Protein AF-A0A955PL31-F1 (afdb_monomer)

Secondary structure (DSSP, 8-state):
-PPPP-PPPPHHHHHHHHHHHHHHHHHHHHHHHHHHHHTT-S-THHHHHHHHHHHHHHHHHHSHHHHTSHHHHHHHHHHHHHHHHHHHHHHHHHHHHHHHHHIIIIIHHHHHHHHHTT--TT-----TT-S---PPPP--

Nearest PDB structures (foldseek):
  6h2f-assembly1_A  TM=5.064E-01  e=6.822E+00  Aeromonas hydrophila subsp. hydrophila AL09-71

pLDDT: mean 79.96, std 9.41, range [57.53, 96.75]

Radius of gyration: 28.7 Å; Cα contacts (8 Å, |Δi|>4): 81; chains: 1; bounding box: 50×59×78 Å

Solvent-accessible surface area (backbone atoms only — not comparable to full-atom values): 8025 Å² total; per-residue (Å²): 131,83,78,80,78,88,71,80,80,51,77,66,55,52,32,52,49,24,45,54,53,13,46,52,35,28,51,52,12,50,52,43,42,54,50,36,63,74,69,71,52,92,71,55,64,64,28,49,51,34,32,52,52,9,48,50,35,34,53,37,32,72,37,69,77,52,42,75,31,70,64,49,54,50,50,53,54,50,49,51,51,50,50,53,52,48,46,56,54,50,48,52,54,51,48,52,48,51,53,50,50,47,38,62,69,47,53,45,52,49,54,52,50,38,48,73,75,66,53,61,93,79,63,75,76,81,61,93,81,58,95,67,90,74,77,83,76,81,82,127

Sequence (140 aa):
MQPPAYTPPTPDELKKFGFTVGGIFFFLGSVFLIFFLFVNQKHPIKAAVFLTIGSLLILMSAVPPLRTSGLMFAIHKGWLKLAAFLARYVGHYVGMAIFGILFFLVFFPFGFVARMFGFDPLGVRRYRQAESYWHPRERA

Foldseek 3Di:
DPDDDDDQDDLVRLLVVLCVQLVVLLVVLVVVVVVCVVVVPPCSVVSVVSNVSSVVSNVCSVDSVSSPPVVSSVVVVVVVVVVVVCCVVCVVVVVVVVVVCCCVVPVVVVVVVCVVVVNDVPPPPDDPPDPDPDDDDPDD

Structure (mmCIF, N/CA/C/O backbone):
data_AF-A0A955PL31-F1
#
_entry.id   AF-A0A955PL31-F1
#
loop_
_atom_site.group_PDB
_atom_site.id
_atom_site.type_symbol
_atom_site.label_atom_id
_atom_site.label_alt_id
_atom_site.label_comp_id
_atom_site.label_asym_id
_atom_site.label_entity_id
_atom_site.label_seq_id
_atom_site.pdbx_PDB_ins_code
_atom_site.Cartn_x
_atom_site.Cartn_y
_atom_site.Cartn_z
_atom_site.occupancy
_atom_site.B_iso_or_equiv
_atom_site.auth_seq_id
_atom_site.auth_comp_id
_atom_site.auth_asym_id
_atom_site.auth_atom_id
_atom_site.pdbx_PDB_model_num
ATOM 1 N N . MET A 1 1 ? 10.154 -21.998 9.956 1.00 63.28 1 MET A N 1
ATOM 2 C CA . MET A 1 1 ? 9.743 -21.895 8.538 1.00 63.28 1 MET A CA 1
ATOM 3 C C . MET A 1 1 ? 10.837 -21.144 7.802 1.00 63.28 1 MET A C 1
ATOM 5 O O . MET A 1 1 ? 11.111 -20.012 8.178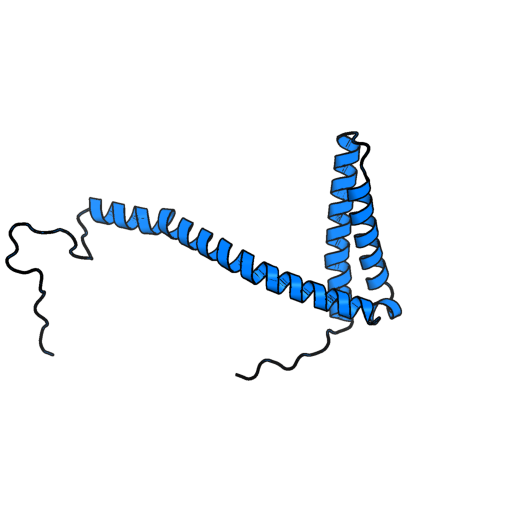 1.00 63.28 1 MET A O 1
ATOM 9 N N . GLN A 1 2 ? 11.530 -21.778 6.853 1.00 59.19 2 GLN A N 1
ATOM 10 C CA . GLN A 1 2 ? 12.486 -21.060 6.004 1.00 59.19 2 GLN A CA 1
ATOM 11 C C . GLN A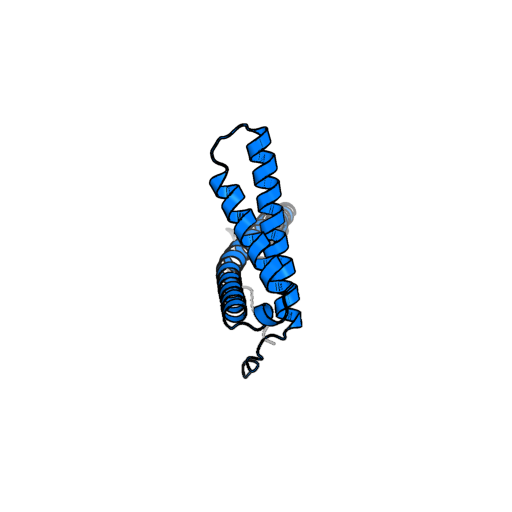 1 2 ? 11.706 -20.060 5.136 1.00 59.19 2 GLN A C 1
ATOM 13 O O . GLN A 1 2 ? 10.668 -20.441 4.590 1.00 59.19 2 GLN A O 1
ATOM 18 N N . PRO A 1 3 ? 12.139 -18.790 5.042 1.00 66.44 3 PRO A N 1
ATOM 19 C CA . PRO A 1 3 ? 11.514 -17.848 4.127 1.00 66.44 3 PRO A CA 1
ATOM 20 C C . PRO A 1 3 ? 11.658 -18.379 2.693 1.00 66.44 3 PRO A C 1
ATOM 22 O O . PRO A 1 3 ? 12.682 -18.992 2.378 1.00 66.44 3 PRO A O 1
ATOM 25 N N . PRO A 1 4 ? 10.649 -18.180 1.828 1.00 74.06 4 PRO A N 1
ATOM 26 C CA . PRO A 1 4 ? 10.721 -18.640 0.449 1.00 74.06 4 PRO A CA 1
ATOM 27 C C . PRO A 1 4 ? 11.968 -18.063 -0.230 1.00 74.06 4 PRO A C 1
ATOM 29 O O . PRO A 1 4 ? 12.306 -16.891 -0.038 1.00 74.06 4 PRO A O 1
ATOM 32 N N . ALA A 1 5 ? 12.659 -18.898 -1.008 1.00 77.12 5 ALA A N 1
ATOM 33 C CA . ALA A 1 5 ? 13.802 -18.463 -1.796 1.00 77.12 5 ALA A CA 1
ATOM 34 C C . ALA A 1 5 ? 13.375 -17.319 -2.732 1.00 77.12 5 ALA A C 1
ATOM 36 O O . ALA A 1 5 ? 12.334 -17.401 -3.383 1.00 77.12 5 ALA A O 1
ATOM 37 N N . TYR A 1 6 ? 14.168 -16.245 -2.781 1.00 68.19 6 TYR A N 1
ATOM 38 C CA . TYR A 1 6 ? 13.898 -15.106 -3.656 1.00 68.19 6 TYR A CA 1
ATOM 39 C C . TYR A 1 6 ? 13.988 -15.550 -5.118 1.00 68.19 6 TYR A C 1
ATOM 41 O O . TYR A 1 6 ? 15.082 -15.785 -5.633 1.00 68.19 6 TYR A O 1
ATOM 49 N N . THR A 1 7 ? 12.845 -15.657 -5.787 1.00 77.38 7 THR A N 1
ATOM 50 C CA . THR A 1 7 ? 12.799 -15.848 -7.232 1.00 77.38 7 THR A CA 1
ATOM 51 C C . THR A 1 7 ? 12.912 -14.485 -7.916 1.00 77.38 7 THR A C 1
ATOM 53 O O . THR A 1 7 ? 12.239 -13.528 -7.516 1.00 77.38 7 THR A O 1
ATOM 56 N N . PRO A 1 8 ? 13.786 -14.336 -8.926 1.00 77.94 8 PRO A N 1
ATOM 57 C CA . PRO A 1 8 ? 13.798 -13.125 -9.728 1.00 77.94 8 PRO A CA 1
ATOM 58 C C . PRO A 1 8 ? 12.438 -12.974 -10.440 1.00 77.94 8 PRO A C 1
ATOM 60 O O . PRO A 1 8 ? 11.863 -13.977 -10.867 1.00 77.94 8 PRO A O 1
ATOM 63 N N . PRO A 1 9 ? 11.917 -11.741 -10.564 1.00 78.25 9 PRO A N 1
ATOM 64 C CA . PRO A 1 9 ? 10.629 -11.483 -11.181 1.00 78.25 9 PRO A CA 1
ATOM 65 C C . PRO A 1 9 ? 10.672 -11.882 -12.651 1.00 78.25 9 PRO A C 1
ATOM 67 O O . PRO A 1 9 ? 11.666 -11.654 -13.350 1.00 78.25 9 PRO A O 1
ATOM 70 N N . THR A 1 10 ? 9.577 -12.464 -13.125 1.00 85.19 10 THR A N 1
ATOM 71 C CA . THR A 1 10 ? 9.475 -12.873 -14.527 1.00 85.19 10 THR A CA 1
ATOM 72 C C . THR A 1 10 ? 9.361 -11.643 -15.440 1.00 85.19 10 THR A C 1
ATOM 74 O O . THR A 1 10 ? 8.875 -10.586 -15.017 1.00 85.19 10 THR A O 1
ATOM 77 N N . PRO A 1 11 ? 9.763 -11.738 -16.721 1.00 81.00 11 PRO A N 1
ATOM 78 C CA . PRO A 1 11 ? 9.606 -10.629 -17.663 1.00 81.00 11 PRO A CA 1
ATOM 79 C C . PRO A 1 11 ? 8.155 -10.132 -17.785 1.00 81.00 11 PRO A C 1
ATOM 81 O O . PRO A 1 11 ? 7.927 -8.947 -18.029 1.00 81.00 11 PRO A O 1
ATOM 84 N N . ASP A 1 12 ? 7.169 -11.007 -17.588 1.00 83.56 12 ASP A N 1
ATOM 85 C CA . ASP A 1 12 ? 5.750 -10.648 -17.637 1.00 83.56 12 ASP A CA 1
ATOM 86 C C . ASP A 1 12 ? 5.284 -9.880 -16.396 1.00 83.56 12 ASP A C 1
ATOM 88 O O . ASP A 1 12 ? 4.471 -8.959 -16.511 1.00 83.56 12 ASP A O 1
ATOM 92 N N . GLU A 1 13 ? 5.819 -10.199 -15.217 1.00 83.81 13 GLU A N 1
ATOM 93 C CA . GLU A 1 13 ? 5.578 -9.427 -13.992 1.00 83.81 13 GLU A CA 1
ATOM 94 C C . GLU A 1 13 ? 6.125 -8.009 -14.118 1.00 83.81 13 GLU A C 1
ATOM 96 O O . GLU A 1 13 ? 5.428 -7.048 -13.790 1.00 83.81 13 GLU A O 1
ATOM 101 N N . LEU A 1 14 ? 7.329 -7.859 -14.675 1.00 83.25 14 LEU A N 1
ATOM 102 C CA . LEU A 1 14 ? 7.933 -6.547 -14.904 1.00 83.25 14 LEU A CA 1
ATOM 103 C C . LEU A 1 14 ? 7.138 -5.716 -15.919 1.00 83.25 14 LEU A C 1
ATOM 105 O O . LEU A 1 14 ? 6.978 -4.507 -15.739 1.00 83.25 14 LEU A O 1
ATOM 109 N N . LYS A 1 15 ? 6.575 -6.364 -16.948 1.00 81.31 15 LYS A N 1
ATOM 110 C CA . LYS A 1 15 ? 5.669 -5.719 -17.910 1.00 81.31 15 LYS A CA 1
ATOM 111 C C . LYS A 1 15 ? 4.407 -5.206 -17.217 1.00 81.31 15 LYS A C 1
ATOM 113 O O . LYS A 1 15 ? 4.061 -4.032 -17.364 1.00 81.31 15 LYS A O 1
ATOM 118 N N . LYS A 1 16 ? 3.721 -6.073 -16.463 1.00 84.44 16 LYS A N 1
ATOM 119 C CA . LYS A 1 16 ? 2.504 -5.711 -15.717 1.00 84.44 16 LYS A CA 1
ATOM 120 C C . LYS A 1 16 ? 2.791 -4.558 -14.762 1.00 84.44 16 LYS A C 1
ATOM 122 O O . LYS A 1 16 ? 2.086 -3.559 -14.801 1.00 84.44 16 LYS A O 1
ATOM 127 N N . PHE A 1 17 ? 3.880 -4.648 -14.003 1.00 86.19 17 PHE A N 1
ATOM 128 C CA . PHE A 1 17 ? 4.330 -3.593 -13.104 1.00 86.19 17 PHE A CA 1
ATOM 129 C C . PHE A 1 17 ? 4.513 -2.249 -13.821 1.00 86.19 17 PHE A C 1
ATOM 131 O O . PHE A 1 17 ? 3.910 -1.256 -13.417 1.00 86.19 17 PHE A O 1
ATOM 138 N N . GLY A 1 18 ? 5.296 -2.215 -14.904 1.00 84.88 18 GLY A N 1
ATOM 139 C CA . GLY A 1 18 ? 5.572 -0.981 -15.642 1.00 84.88 18 GLY A CA 1
ATOM 140 C C . GLY A 1 18 ? 4.318 -0.360 -16.262 1.00 84.88 18 GLY A C 1
ATOM 141 O O . GLY A 1 18 ? 4.154 0.856 -16.206 1.00 84.88 18 GLY A O 1
ATOM 142 N N . PHE A 1 19 ? 3.398 -1.177 -16.786 1.00 86.25 19 PHE A N 1
ATOM 143 C CA . PHE A 1 19 ? 2.120 -0.688 -17.317 1.00 86.25 19 PHE A CA 1
ATOM 144 C C . PHE A 1 19 ? 1.178 -0.189 -16.222 1.00 86.25 19 PHE A C 1
ATOM 146 O O . PHE A 1 19 ? 0.569 0.863 -16.387 1.00 86.25 19 PHE A O 1
ATOM 153 N N . THR A 1 20 ? 1.059 -0.907 -15.104 1.00 87.31 20 THR A N 1
ATOM 154 C CA . THR A 1 20 ? 0.186 -0.502 -13.997 1.00 87.31 20 THR A CA 1
ATOM 155 C C . THR A 1 20 ? 0.705 0.771 -13.340 1.00 87.31 20 THR A C 1
ATOM 157 O O . THR A 1 20 ? -0.029 1.749 -13.242 1.00 87.31 20 THR A O 1
ATOM 160 N N . VAL A 1 21 ? 1.976 0.799 -12.933 1.00 87.00 21 VAL A N 1
ATOM 161 C CA . VAL A 1 21 ? 2.557 1.971 -12.267 1.00 87.00 21 VAL A CA 1
ATOM 162 C C . VAL A 1 21 ? 2.672 3.131 -13.249 1.00 87.00 21 VAL A C 1
ATOM 164 O O . VAL A 1 21 ? 2.143 4.203 -12.975 1.00 87.00 21 VAL A O 1
ATOM 167 N N . GLY A 1 22 ? 3.263 2.924 -14.427 1.00 86.25 22 GLY A N 1
ATOM 168 C CA . GLY A 1 22 ? 3.366 3.969 -15.448 1.00 86.25 22 GLY A CA 1
ATOM 169 C C . GLY A 1 22 ? 2.002 4.527 -15.865 1.00 86.25 22 GLY A C 1
ATOM 170 O O . GLY A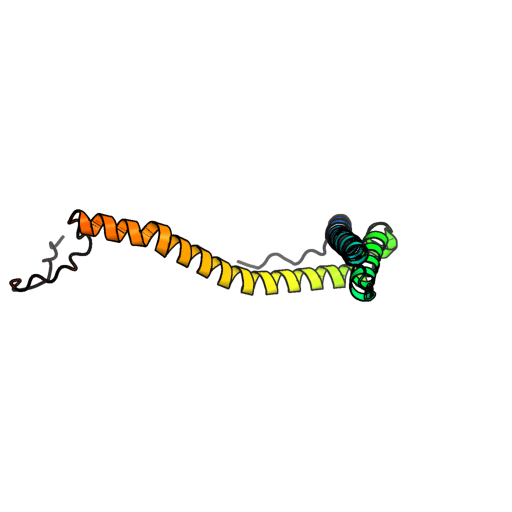 1 22 ? 1.851 5.741 -15.971 1.00 86.25 22 GLY A O 1
ATOM 171 N N . GLY A 1 23 ? 0.987 3.667 -15.997 1.00 86.75 23 GLY A N 1
ATOM 172 C CA . GLY A 1 23 ? -0.393 4.059 -16.288 1.00 86.75 23 GLY A CA 1
ATOM 173 C C . GLY A 1 23 ? -1.018 4.925 -15.196 1.00 86.75 23 GLY A C 1
ATOM 174 O O . GLY A 1 23 ? -1.618 5.951 -15.508 1.00 86.75 23 GLY A O 1
ATOM 175 N N . ILE A 1 24 ? -0.829 4.573 -13.920 1.00 88.94 24 ILE A N 1
ATOM 176 C CA . ILE A 1 24 ? -1.302 5.383 -12.783 1.00 88.94 24 ILE A CA 1
ATOM 177 C C . ILE A 1 24 ? -0.623 6.756 -12.782 1.00 88.94 24 ILE A C 1
ATOM 179 O O . ILE A 1 24 ? -1.303 7.773 -12.654 1.00 88.94 24 ILE A O 1
ATOM 183 N N . PHE A 1 25 ? 0.700 6.804 -12.956 1.00 85.38 25 PHE A N 1
ATOM 184 C CA . PHE A 1 25 ? 1.454 8.061 -13.004 1.00 85.38 25 PHE A CA 1
ATOM 185 C C . PHE A 1 25 ? 1.035 8.938 -14.192 1.00 85.38 25 PHE A C 1
ATOM 187 O O . PHE A 1 25 ? 0.863 10.147 -14.028 1.00 85.38 25 PHE A O 1
ATOM 194 N N . PHE A 1 26 ? 0.814 8.334 -15.361 1.00 84.56 26 PHE A N 1
ATOM 195 C CA . PHE A 1 26 ? 0.325 9.029 -16.548 1.00 84.56 26 PHE A CA 1
ATOM 196 C C . PHE A 1 26 ? -1.081 9.592 -16.327 1.00 84.56 26 PHE A C 1
ATOM 198 O O . PHE A 1 26 ? -1.292 10.783 -16.531 1.00 84.56 26 PHE A O 1
ATOM 205 N N . PHE A 1 27 ? -2.015 8.776 -15.829 1.00 88.31 27 PHE A N 1
ATOM 206 C CA . PHE A 1 27 ? -3.382 9.204 -15.531 1.00 88.31 27 PHE A CA 1
ATOM 207 C C . PHE A 1 27 ? -3.410 10.354 -14.522 1.00 88.31 27 PHE A C 1
ATOM 209 O O . PHE A 1 27 ? -4.060 11.372 -14.757 1.00 88.31 27 PHE A O 1
ATOM 216 N N . LEU A 1 28 ? -2.658 10.234 -13.426 1.00 85.88 28 LEU A N 1
ATOM 217 C CA . LEU A 1 28 ? -2.583 11.275 -12.404 1.00 85.88 28 LEU A CA 1
ATOM 218 C C . LEU A 1 28 ? -1.976 12.565 -12.971 1.00 85.88 28 LEU A C 1
ATOM 220 O O . LEU A 1 28 ? -2.486 13.654 -12.716 1.00 85.88 28 LEU A O 1
ATOM 224 N N . GLY A 1 29 ? -0.930 12.444 -13.791 1.00 83.88 29 GLY A N 1
ATOM 225 C CA . GLY A 1 29 ? -0.330 13.560 -14.515 1.00 83.88 29 GLY A CA 1
ATOM 226 C C . GLY A 1 29 ? -1.307 14.243 -15.478 1.00 83.88 29 GLY A C 1
ATOM 227 O O . GLY A 1 29 ? -1.368 15.471 -15.499 1.00 83.88 29 GLY A O 1
ATOM 228 N N . SER A 1 30 ? -2.122 13.479 -16.214 1.00 83.12 30 SER A N 1
ATOM 229 C CA . SER A 1 30 ? -3.178 14.006 -17.089 1.00 83.12 30 SER A CA 1
ATOM 230 C C . SER A 1 30 ? -4.267 14.734 -16.304 1.00 83.12 30 SER A C 1
ATOM 232 O O . SER A 1 30 ? -4.638 15.842 -16.682 1.00 83.12 30 SER A O 1
ATOM 234 N N . VAL A 1 31 ? -4.744 14.162 -15.193 1.00 84.94 31 VAL A N 1
ATOM 235 C CA . VAL A 1 31 ? -5.743 14.802 -14.318 1.00 84.94 31 VAL A CA 1
ATOM 236 C C . VAL A 1 31 ? -5.202 16.111 -13.753 1.00 84.94 31 VAL A C 1
ATOM 238 O O . VAL A 1 31 ? -5.887 17.131 -13.811 1.00 84.94 31 VAL A O 1
ATOM 241 N N . PHE A 1 32 ? -3.956 16.120 -13.268 1.00 81.38 32 PHE A N 1
ATOM 242 C CA . PHE A 1 32 ? -3.316 17.350 -12.810 1.00 81.38 32 PHE A CA 1
ATOM 243 C C . PHE A 1 32 ? -3.181 18.371 -13.938 1.00 81.38 32 PHE A C 1
ATOM 245 O O . PHE A 1 32 ? -3.492 19.535 -13.717 1.00 81.38 32 PHE A O 1
ATOM 252 N N . LEU A 1 33 ? -2.765 17.969 -15.141 1.00 80.75 33 LEU A N 1
ATOM 253 C CA . LEU A 1 33 ? -2.648 18.876 -16.285 1.00 80.75 33 LEU A CA 1
ATOM 254 C C . LEU A 1 33 ? -4.007 19.517 -16.617 1.00 80.75 33 LEU A C 1
ATOM 256 O O . LEU A 1 33 ? -4.091 20.740 -16.708 1.00 80.75 33 LEU A O 1
ATOM 260 N N . ILE A 1 34 ? -5.075 18.719 -16.710 1.00 81.00 34 ILE A N 1
ATOM 261 C CA . ILE A 1 34 ? -6.442 19.204 -16.969 1.00 81.00 34 ILE A CA 1
ATOM 262 C C . ILE A 1 34 ? -6.889 20.174 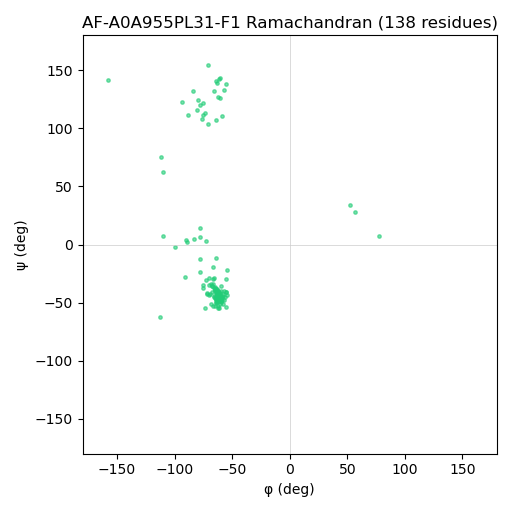-15.869 1.00 81.00 34 ILE A C 1
ATOM 264 O O . ILE A 1 34 ? -7.396 21.253 -16.167 1.00 81.00 34 ILE A O 1
ATOM 268 N N . PHE A 1 35 ? -6.649 19.835 -14.603 1.00 81.31 35 PHE A N 1
ATOM 269 C CA . PHE A 1 35 ? -6.974 20.699 -13.469 1.00 81.31 35 PHE A CA 1
ATOM 270 C C . PHE A 1 35 ? -6.194 22.025 -13.502 1.00 81.31 35 PHE A C 1
ATOM 272 O O . PHE A 1 35 ? -6.774 23.091 -13.307 1.00 81.31 35 PHE A O 1
ATOM 279 N N . PHE A 1 36 ? -4.894 21.991 -13.805 1.00 75.06 36 PHE A N 1
ATOM 280 C CA . PHE A 1 36 ? -4.051 23.189 -13.899 1.00 75.06 36 PHE A CA 1
ATOM 281 C C . PHE A 1 36 ? -4.405 24.080 -15.098 1.00 75.06 36 PHE A C 1
ATOM 283 O O . PHE A 1 36 ? -4.344 25.304 -14.968 1.00 75.06 36 PHE A O 1
ATOM 290 N N . LEU A 1 37 ? -4.820 23.488 -16.225 1.00 74.12 37 LEU A N 1
ATOM 291 C CA . LEU A 1 37 ? -5.405 24.210 -17.361 1.00 74.12 37 LEU A CA 1
ATOM 292 C C . LEU A 1 37 ? -6.689 24.936 -16.948 1.00 74.12 37 LEU A C 1
ATOM 294 O O . LEU A 1 37 ? -6.870 26.098 -17.298 1.00 74.12 37 LEU A O 1
ATOM 298 N N . PHE A 1 38 ? -7.552 24.278 -16.170 1.00 77.75 38 PHE A N 1
ATOM 299 C CA . PHE A 1 38 ? -8.832 24.840 -15.733 1.00 77.75 38 PHE A CA 1
ATOM 300 C C . PHE A 1 38 ? -8.670 25.979 -14.715 1.00 77.75 38 PHE A C 1
ATOM 302 O O . PHE A 1 38 ? -9.419 26.951 -14.737 1.00 77.75 38 PHE A O 1
ATOM 309 N N . VAL A 1 39 ? -7.669 25.887 -13.836 1.00 78.88 39 VAL A N 1
ATOM 310 C CA . VAL A 1 39 ? -7.385 26.887 -12.786 1.00 78.88 39 VAL A CA 1
ATOM 311 C C . VAL A 1 39 ? -6.438 28.001 -13.282 1.00 78.88 39 VAL A C 1
ATOM 313 O O . VAL A 1 39 ? -6.095 28.912 -12.533 1.00 78.88 39 VAL A O 1
ATOM 316 N N . ASN A 1 40 ? -6.031 27.973 -14.558 1.00 66.69 40 ASN A N 1
ATOM 317 C CA . ASN A 1 40 ? -5.184 28.979 -15.217 1.00 66.69 40 ASN A CA 1
ATOM 318 C C . ASN A 1 40 ? -3.867 29.286 -14.463 1.00 66.69 40 ASN A C 1
ATOM 320 O O . ASN A 1 40 ? -3.366 30.412 -14.433 1.00 66.69 40 ASN A O 1
ATOM 324 N N . GLN A 1 41 ? -3.308 28.264 -13.815 1.00 61.34 41 GLN A N 1
ATOM 325 C CA . GLN A 1 41 ? -2.115 28.358 -12.974 1.00 61.34 41 GLN A CA 1
ATOM 326 C C . GLN A 1 41 ? -0.860 28.032 -13.795 1.00 61.34 41 GLN A C 1
ATOM 328 O O . GLN A 1 41 ? -0.720 26.942 -14.348 1.00 61.34 41 GLN A O 1
ATOM 333 N N . LYS A 1 42 ? 0.098 28.967 -13.844 1.00 59.53 42 LYS A N 1
ATOM 334 C CA . LYS A 1 42 ? 1.300 28.914 -14.707 1.00 59.53 42 LYS A CA 1
ATOM 335 C C . LYS A 1 42 ? 2.425 27.991 -14.218 1.00 59.53 42 LYS A C 1
ATOM 337 O O . LYS A 1 42 ? 3.537 28.063 -14.736 1.00 59.53 42 LYS A O 1
ATOM 342 N N . HIS A 1 43 ? 2.171 27.107 -13.255 1.00 57.53 43 HIS A N 1
ATOM 343 C CA . HIS A 1 43 ? 3.183 26.183 -12.728 1.00 57.53 43 HIS A CA 1
ATOM 344 C C . HIS A 1 43 ? 2.912 24.714 -13.123 1.00 57.53 43 HIS A C 1
ATOM 346 O O . HIS A 1 43 ? 2.767 23.864 -12.241 1.00 57.53 43 HIS A O 1
ATOM 352 N N . PRO A 1 44 ? 2.908 24.357 -14.429 1.00 68.12 44 PRO A N 1
ATOM 353 C CA . PRO A 1 44 ? 2.657 22.989 -14.895 1.00 68.12 44 PRO A CA 1
ATOM 354 C C . PRO A 1 44 ? 3.827 22.032 -14.626 1.00 68.12 44 PRO A C 1
ATOM 356 O O . PRO A 1 44 ? 3.767 20.868 -15.008 1.00 68.12 44 PRO A O 1
ATOM 359 N N . ILE A 1 45 ? 4.894 22.495 -13.965 1.00 73.81 45 ILE A N 1
ATOM 360 C CA . ILE A 1 45 ? 6.124 21.730 -13.722 1.00 73.81 45 ILE A CA 1
ATOM 361 C C . ILE A 1 45 ? 5.809 20.404 -13.019 1.00 73.81 45 ILE A C 1
ATOM 363 O O . ILE A 1 45 ? 6.332 19.365 -13.406 1.00 73.81 45 ILE A O 1
ATOM 367 N N . LYS A 1 46 ? 4.894 20.408 -12.040 1.00 73.94 46 LYS A N 1
ATOM 368 C CA . LYS A 1 46 ? 4.488 19.181 -11.338 1.00 73.94 46 LYS A CA 1
ATOM 369 C C . LYS A 1 46 ? 3.797 18.199 -12.290 1.00 73.94 46 LYS A C 1
ATOM 371 O O . LYS A 1 46 ? 4.205 17.047 -12.364 1.00 73.94 46 LYS A O 1
ATOM 376 N N . ALA A 1 47 ? 2.809 18.660 -13.059 1.00 75.00 47 ALA A N 1
ATOM 377 C CA . ALA A 1 47 ? 2.089 17.821 -14.020 1.00 75.00 47 ALA A CA 1
ATOM 378 C C . ALA A 1 47 ? 3.022 17.257 -15.107 1.00 75.00 47 ALA A C 1
ATOM 380 O O . ALA A 1 47 ? 2.944 16.073 -15.432 1.00 75.00 47 ALA A O 1
ATOM 381 N N . ALA A 1 48 ? 3.952 18.077 -15.605 1.00 78.94 48 ALA A N 1
ATOM 382 C CA . ALA A 1 48 ? 4.950 17.670 -16.586 1.00 78.94 48 ALA A CA 1
ATOM 383 C C . ALA A 1 48 ? 5.872 16.572 -16.041 1.00 78.94 48 ALA A C 1
ATOM 385 O O . ALA A 1 48 ? 6.104 15.591 -16.735 1.00 78.94 48 ALA A O 1
ATOM 386 N N . VAL A 1 49 ? 6.344 16.687 -14.795 1.00 80.62 49 VAL A N 1
ATOM 387 C CA . VAL A 1 49 ? 7.178 15.655 -14.153 1.00 80.62 49 VAL A CA 1
ATOM 388 C C . VAL A 1 49 ? 6.423 14.330 -14.009 1.00 80.62 49 VAL A C 1
ATOM 390 O O . VAL A 1 49 ? 6.964 13.278 -14.339 1.00 80.62 49 VAL A O 1
ATOM 393 N N . PHE A 1 50 ? 5.164 14.351 -13.563 1.00 75.88 50 PHE A N 1
ATOM 394 C CA . PHE A 1 50 ? 4.369 13.121 -13.442 1.00 75.88 50 PHE A CA 1
ATOM 395 C C . PHE A 1 50 ? 4.099 12.465 -14.805 1.00 75.88 50 PHE A C 1
ATOM 397 O O . PHE A 1 50 ? 4.208 11.243 -14.927 1.00 75.88 50 PHE A O 1
ATOM 404 N N . LEU A 1 51 ? 3.817 13.262 -15.839 1.00 79.88 51 LEU A N 1
ATOM 405 C CA . LEU A 1 51 ? 3.600 12.763 -17.199 1.00 79.88 51 LEU A CA 1
ATOM 406 C C . LEU A 1 51 ? 4.869 12.214 -17.845 1.00 79.88 51 LEU A C 1
ATOM 408 O O . LEU A 1 51 ? 4.808 11.162 -18.480 1.00 79.88 51 LEU A O 1
ATOM 412 N N . THR A 1 52 ? 6.013 12.884 -17.689 1.00 81.00 52 THR A N 1
ATOM 413 C CA . THR A 1 52 ? 7.281 12.406 -18.256 1.00 81.00 52 THR A CA 1
ATOM 414 C C . THR A 1 52 ? 7.714 11.108 -17.594 1.00 81.00 52 THR A C 1
ATOM 416 O O . THR A 1 52 ? 8.061 10.164 -18.299 1.00 81.00 52 THR A O 1
ATOM 419 N N . ILE A 1 53 ? 7.615 11.012 -16.265 1.00 84.00 53 ILE A N 1
ATOM 420 C CA . ILE A 1 53 ? 7.924 9.784 -15.524 1.00 84.00 53 ILE A CA 1
ATOM 421 C C . ILE A 1 53 ? 6.964 8.657 -15.926 1.00 84.00 53 ILE A C 1
ATOM 423 O O . ILE A 1 53 ? 7.419 7.567 -16.267 1.00 84.00 53 ILE A O 1
ATOM 427 N N . GLY A 1 54 ? 5.650 8.908 -15.946 1.00 79.38 54 GLY A N 1
ATOM 428 C CA . GLY A 1 54 ? 4.653 7.902 -16.330 1.00 79.38 54 GLY A CA 1
ATOM 429 C C . GLY A 1 54 ? 4.845 7.394 -17.761 1.00 79.38 54 GLY A C 1
ATOM 430 O O . GLY A 1 54 ? 4.875 6.185 -17.991 1.00 79.38 54 GLY A O 1
ATOM 431 N N . SER A 1 55 ? 5.060 8.308 -18.710 1.00 80.00 55 SER A N 1
ATOM 432 C CA . SER A 1 55 ? 5.316 7.977 -20.116 1.00 80.00 55 SER A CA 1
ATOM 433 C C . SER A 1 55 ? 6.616 7.188 -20.288 1.00 80.00 55 SER A C 1
ATOM 435 O O . SER A 1 55 ? 6.633 6.167 -20.974 1.00 80.00 55 SER A O 1
ATOM 437 N N . LEU A 1 56 ? 7.690 7.581 -19.594 1.00 83.50 56 LEU A N 1
ATOM 438 C CA . LEU A 1 56 ? 8.964 6.864 -19.630 1.00 83.50 56 LEU A CA 1
ATOM 439 C C . LEU A 1 56 ? 8.824 5.431 -19.097 1.00 83.50 56 LEU A C 1
ATOM 441 O O . LEU A 1 56 ? 9.324 4.502 -19.729 1.00 83.50 56 LEU A O 1
ATOM 445 N N . LEU A 1 57 ? 8.104 5.221 -17.988 1.00 78.50 57 LEU A N 1
ATOM 446 C CA . LEU A 1 57 ? 7.850 3.873 -17.463 1.00 78.50 57 LEU A CA 1
ATOM 447 C C . LEU A 1 57 ? 7.041 3.007 -18.442 1.00 78.50 57 LEU A C 1
ATOM 449 O O . LEU A 1 57 ? 7.355 1.827 -18.612 1.00 78.50 57 LEU A O 1
ATOM 453 N N . ILE A 1 58 ? 6.036 3.578 -19.112 1.00 81.00 58 ILE A N 1
ATOM 454 C CA . ILE A 1 58 ? 5.244 2.868 -20.130 1.00 81.00 58 ILE A CA 1
ATOM 455 C C . ILE A 1 58 ? 6.125 2.490 -21.327 1.00 81.00 58 ILE A C 1
ATOM 457 O O . ILE A 1 58 ? 6.104 1.337 -21.762 1.00 81.00 58 ILE A O 1
ATOM 461 N N . LEU A 1 59 ? 6.943 3.422 -21.825 1.00 83.50 59 LEU A N 1
ATOM 462 C CA . LEU A 1 59 ? 7.864 3.188 -22.942 1.00 83.50 59 LEU A CA 1
ATOM 463 C C . LEU A 1 59 ? 8.888 2.095 -22.613 1.00 83.50 59 LEU A C 1
ATOM 465 O O . LEU A 1 59 ? 9.101 1.181 -23.411 1.00 83.50 59 LEU A O 1
ATOM 469 N N . MET A 1 60 ? 9.471 2.131 -21.414 1.00 74.00 60 MET A N 1
ATOM 470 C CA . MET A 1 60 ? 10.411 1.105 -20.949 1.00 74.00 60 MET A CA 1
ATOM 471 C C . MET A 1 60 ? 9.746 -0.267 -20.757 1.00 74.00 60 MET A C 1
ATOM 473 O O . MET A 1 60 ? 10.402 -1.289 -20.941 1.00 74.00 60 MET A O 1
ATOM 477 N N . SER A 1 61 ? 8.449 -0.313 -20.434 1.00 74.56 61 SER A N 1
ATOM 478 C CA . SER A 1 61 ? 7.680 -1.564 -20.332 1.00 74.56 61 SER A CA 1
ATOM 479 C C . SER A 1 61 ? 7.319 -2.159 -21.703 1.00 74.56 61 SER A C 1
ATOM 481 O O . SER A 1 61 ? 7.352 -3.385 -21.902 1.00 74.56 61 SER A O 1
ATOM 483 N N . ALA A 1 62 ? 7.006 -1.292 -22.671 1.00 79.94 62 ALA A N 1
ATOM 484 C CA . ALA A 1 62 ? 6.630 -1.671 -24.029 1.00 79.94 62 ALA A CA 1
ATOM 485 C C . ALA A 1 62 ? 7.798 -2.292 -24.811 1.00 79.94 62 ALA A C 1
ATOM 487 O O . ALA A 1 62 ? 7.585 -3.244 -25.561 1.00 79.94 62 ALA A O 1
ATOM 488 N N . VAL A 1 63 ? 9.027 -1.812 -24.599 1.00 79.44 63 VAL A N 1
ATOM 489 C CA . VAL A 1 63 ? 10.221 -2.247 -25.340 1.00 79.44 63 VAL A CA 1
ATOM 490 C C . VAL A 1 63 ? 10.887 -3.465 -24.662 1.00 79.44 63 VAL A C 1
ATOM 492 O O . VAL A 1 63 ? 11.469 -3.321 -23.585 1.00 79.44 63 VAL A O 1
ATOM 495 N N . PRO A 1 64 ? 10.868 -4.673 -25.272 1.00 68.31 64 PRO A N 1
ATOM 496 C CA . PRO A 1 64 ? 11.402 -5.900 -24.664 1.00 68.31 64 PRO A CA 1
ATOM 497 C C . PRO A 1 64 ? 12.865 -5.841 -24.176 1.00 68.31 64 PRO A C 1
ATOM 499 O O . PRO A 1 64 ? 13.110 -6.305 -23.063 1.00 68.31 64 PRO A O 1
ATOM 502 N N . PRO A 1 65 ? 13.840 -5.263 -24.914 1.00 66.12 65 PRO A N 1
ATOM 503 C CA . PRO A 1 65 ? 15.227 -5.202 -24.438 1.00 66.12 65 PRO A CA 1
ATOM 504 C C . PRO A 1 65 ? 15.425 -4.238 -23.259 1.00 66.12 65 PRO A C 1
ATOM 506 O O . PRO A 1 65 ? 16.284 -4.469 -22.412 1.00 66.12 65 PRO A O 1
ATOM 509 N N . LEU A 1 66 ? 14.610 -3.182 -23.160 1.00 64.31 66 LEU A N 1
ATOM 510 C CA . LEU A 1 66 ? 14.646 -2.237 -22.037 1.00 64.31 66 LEU A CA 1
ATOM 511 C C . LEU A 1 66 ? 13.948 -2.800 -20.793 1.00 64.31 66 LEU A C 1
ATOM 513 O O . LEU A 1 66 ? 14.295 -2.420 -19.675 1.00 64.31 66 LEU A O 1
ATOM 517 N N . ARG A 1 67 ? 13.023 -3.749 -20.979 1.00 60.28 67 ARG A N 1
ATOM 518 C CA . ARG A 1 67 ? 12.329 -4.443 -19.892 1.00 60.28 67 ARG A CA 1
ATOM 519 C C . ARG A 1 67 ? 13.289 -5.250 -19.026 1.00 60.28 67 ARG A C 1
ATOM 521 O O . ARG A 1 67 ? 13.240 -5.144 -17.810 1.00 60.28 67 ARG A O 1
ATOM 528 N N . THR A 1 68 ? 14.184 -6.017 -19.642 1.00 60.19 68 THR A N 1
ATOM 529 C CA . THR A 1 68 ? 15.157 -6.863 -18.925 1.00 60.19 68 THR A CA 1
ATOM 530 C C . THR A 1 68 ? 16.404 -6.086 -18.486 1.00 60.19 68 THR A C 1
ATOM 532 O O . THR A 1 68 ? 17.347 -6.663 -17.950 1.00 60.19 68 THR A O 1
ATOM 535 N N . SER A 1 69 ? 16.432 -4.766 -18.696 1.00 67.50 69 SER A N 1
ATOM 536 C CA . SER A 1 69 ? 17.515 -3.924 -18.200 1.00 67.50 69 SER A CA 1
ATOM 537 C C . SER A 1 69 ? 17.552 -3.952 -16.669 1.00 67.50 69 SER A C 1
ATOM 539 O O . SER A 1 69 ? 16.514 -3.863 -16.004 1.00 67.50 69 SER A O 1
ATOM 541 N N . GLY A 1 70 ? 18.757 -4.015 -16.092 1.00 73.56 70 GLY A N 1
ATOM 542 C CA . GLY A 1 70 ? 18.956 -4.011 -14.636 1.00 73.56 70 GLY A CA 1
ATOM 543 C C . GLY A 1 70 ? 18.301 -2.815 -13.929 1.00 73.56 70 GLY A C 1
ATOM 544 O O . GLY A 1 70 ? 17.954 -2.905 -12.752 1.00 73.56 70 GLY A O 1
ATOM 545 N N . LEU A 1 71 ? 18.048 -1.723 -14.659 1.00 77.25 71 LEU A N 1
ATOM 546 C CA . LEU A 1 71 ? 17.353 -0.543 -14.155 1.00 77.25 71 LEU A CA 1
ATOM 547 C C . LEU A 1 71 ? 15.878 -0.814 -13.804 1.00 77.25 71 LEU A C 1
ATOM 549 O O . LEU A 1 71 ? 15.440 -0.431 -12.722 1.00 77.25 71 LEU A O 1
ATOM 553 N N . MET A 1 72 ? 15.118 -1.514 -14.655 1.00 74.88 72 MET A N 1
ATOM 554 C CA . MET A 1 72 ? 13.713 -1.858 -14.364 1.00 74.88 72 MET A CA 1
ATOM 555 C C . MET A 1 72 ? 13.604 -2.810 -13.174 1.00 74.88 72 MET A C 1
ATOM 557 O O . MET A 1 72 ? 12.732 -2.653 -12.318 1.00 74.88 72 MET A O 1
ATOM 561 N N . PHE A 1 73 ? 14.546 -3.746 -13.063 1.00 79.19 73 PHE A N 1
ATOM 562 C CA . PHE A 1 73 ? 14.652 -4.624 -11.904 1.00 79.19 73 PHE A CA 1
ATOM 563 C C . PHE A 1 73 ? 14.938 -3.840 -10.610 1.00 79.19 73 PHE A C 1
ATOM 565 O O . PHE A 1 73 ? 14.287 -4.073 -9.587 1.00 79.19 73 PHE A O 1
ATOM 572 N N . ALA A 1 74 ? 15.859 -2.870 -10.645 1.00 82.69 74 ALA A N 1
ATOM 573 C CA . ALA A 1 74 ? 16.157 -2.010 -9.500 1.00 82.69 74 ALA A CA 1
ATOM 574 C C . ALA A 1 74 ? 14.955 -1.142 -9.094 1.00 82.69 74 ALA A C 1
ATOM 576 O O . ALA A 1 74 ? 14.653 -1.042 -7.903 1.00 82.69 74 ALA A O 1
ATOM 577 N N . ILE A 1 75 ? 14.234 -0.576 -10.069 1.00 84.44 75 ILE A N 1
ATOM 578 C CA . ILE A 1 75 ? 13.018 0.216 -9.838 1.00 84.44 75 ILE A CA 1
ATOM 579 C C . ILE A 1 75 ? 11.927 -0.649 -9.203 1.00 84.44 75 ILE A C 1
ATOM 581 O O . ILE A 1 75 ? 11.384 -0.268 -8.169 1.00 84.44 75 ILE A O 1
ATOM 585 N N . HIS A 1 76 ? 11.645 -1.832 -9.754 1.00 86.06 76 HIS A N 1
ATOM 586 C CA . HIS A 1 76 ? 10.653 -2.756 -9.198 1.00 86.06 76 HIS A CA 1
ATOM 587 C C . HIS A 1 76 ? 10.999 -3.162 -7.757 1.00 86.06 76 HIS A C 1
ATOM 589 O O . HIS A 1 76 ? 10.159 -3.103 -6.858 1.00 86.06 76 HIS A O 1
ATOM 595 N N . LYS A 1 77 ? 12.267 -3.498 -7.495 1.00 85.62 77 LYS A N 1
ATOM 596 C CA . LYS A 1 77 ? 12.741 -3.834 -6.146 1.00 85.62 77 LYS A CA 1
ATOM 597 C C . LYS A 1 77 ? 12.626 -2.650 -5.182 1.00 85.62 77 LYS A C 1
ATOM 599 O O . LYS A 1 77 ? 12.246 -2.839 -4.027 1.00 85.62 77 LYS A O 1
ATOM 604 N N . GLY A 1 78 ? 12.957 -1.441 -5.634 1.00 87.31 78 GLY A N 1
ATOM 605 C CA . GLY A 1 78 ? 12.796 -0.205 -4.864 1.00 87.31 78 GLY A CA 1
ATOM 606 C C . GLY A 1 78 ? 11.331 0.078 -4.536 1.00 87.31 78 GLY A C 1
ATOM 607 O O . GLY A 1 78 ? 11.006 0.374 -3.387 1.00 87.31 78 GLY A O 1
ATOM 608 N N . TRP A 1 79 ? 10.441 -0.114 -5.508 1.00 88.12 79 TRP A N 1
ATOM 609 C CA . TRP A 1 79 ? 9.000 0.027 -5.332 1.00 88.12 79 TRP A CA 1
ATOM 610 C C . TRP A 1 79 ? 8.440 -0.953 -4.303 1.00 88.12 79 TRP A C 1
ATOM 612 O O . TRP A 1 79 ? 7.697 -0.547 -3.416 1.00 88.12 79 TRP A O 1
ATOM 622 N N . LEU A 1 80 ? 8.838 -2.227 -4.353 1.00 87.56 80 LEU A N 1
ATOM 623 C CA . LEU A 1 80 ? 8.408 -3.219 -3.364 1.00 87.56 80 LEU A CA 1
ATOM 624 C C . LEU A 1 80 ? 8.893 -2.883 -1.950 1.00 87.56 80 LEU A C 1
ATOM 626 O O . LEU A 1 80 ? 8.140 -3.036 -0.991 1.00 87.56 80 LEU A O 1
ATOM 630 N N . LYS A 1 81 ? 10.125 -2.379 -1.803 1.00 88.81 81 LYS A N 1
ATOM 631 C CA . LYS A 1 81 ? 10.626 -1.893 -0.507 1.00 88.81 81 LYS A CA 1
ATOM 632 C C . LYS A 1 81 ? 9.807 -0.714 0.007 1.00 88.81 81 LYS A C 1
ATOM 634 O O . LYS A 1 81 ? 9.462 -0.692 1.186 1.00 88.81 81 LYS A O 1
ATOM 639 N N . LEU A 1 82 ? 9.484 0.238 -0.869 1.00 89.00 82 LEU A N 1
ATOM 640 C CA . LEU A 1 82 ? 8.634 1.375 -0.531 1.00 89.00 82 LEU A CA 1
ATOM 641 C C . LEU A 1 82 ? 7.238 0.907 -0.109 1.00 89.00 82 LEU A C 1
ATOM 643 O O . LEU A 1 82 ? 6.743 1.343 0.925 1.00 89.00 82 LEU A O 1
ATOM 647 N N . ALA A 1 83 ? 6.634 -0.017 -0.858 1.00 87.69 83 ALA A N 1
ATOM 648 C CA . ALA A 1 83 ? 5.332 -0.591 -0.544 1.00 87.69 83 ALA A CA 1
ATOM 649 C C . ALA A 1 83 ? 5.343 -1.319 0.806 1.00 87.69 83 ALA A C 1
ATOM 651 O O . ALA A 1 83 ? 4.445 -1.105 1.609 1.00 87.69 83 ALA A O 1
ATOM 652 N N . ALA A 1 84 ? 6.373 -2.119 1.099 1.00 87.19 84 ALA A N 1
ATOM 653 C CA . ALA A 1 84 ? 6.516 -2.797 2.387 1.00 87.19 84 ALA A CA 1
ATOM 654 C C . ALA A 1 84 ? 6.708 -1.809 3.549 1.00 87.19 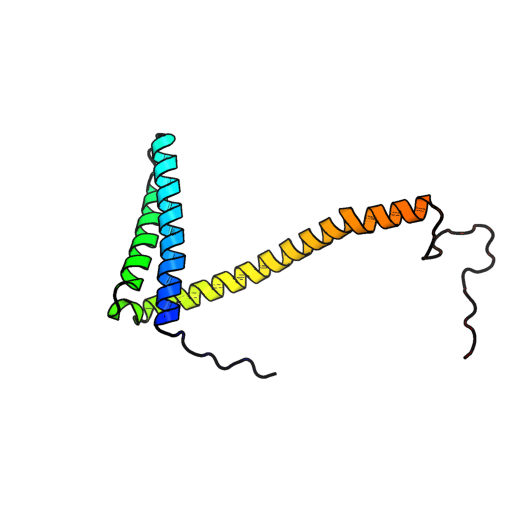84 ALA A C 1
ATOM 656 O O . ALA A 1 84 ? 6.139 -1.993 4.625 1.00 87.19 84 ALA A O 1
ATOM 657 N N . PHE A 1 85 ? 7.481 -0.743 3.329 1.00 88.94 85 PHE A N 1
ATOM 658 C CA . PHE A 1 85 ? 7.645 0.329 4.303 1.00 88.94 85 PHE A CA 1
ATOM 659 C C . PHE A 1 85 ? 6.304 1.020 4.563 1.00 88.94 85 PHE A C 1
ATOM 661 O O . PHE A 1 85 ? 5.841 1.021 5.698 1.00 88.94 85 PHE A O 1
ATOM 668 N N . LEU A 1 86 ? 5.621 1.508 3.523 1.00 86.06 86 LEU A N 1
ATOM 669 C CA . LEU A 1 86 ? 4.294 2.118 3.650 1.00 86.06 86 LEU A CA 1
ATOM 670 C C . LEU A 1 86 ? 3.296 1.170 4.313 1.00 86.06 86 LEU A C 1
ATOM 672 O O . LEU A 1 86 ? 2.600 1.587 5.228 1.00 86.06 86 LEU A O 1
ATOM 676 N N . ALA A 1 87 ? 3.252 -0.099 3.912 1.00 85.88 87 ALA A N 1
ATOM 677 C CA . ALA A 1 87 ? 2.356 -1.094 4.489 1.00 85.88 87 ALA A CA 1
ATOM 678 C C . ALA A 1 87 ? 2.601 -1.287 5.989 1.00 85.88 87 ALA A C 1
ATOM 680 O O . ALA A 1 87 ? 1.646 -1.453 6.742 1.00 85.88 87 ALA A O 1
ATOM 681 N N . ARG A 1 88 ? 3.853 -1.203 6.451 1.00 85.50 88 ARG A N 1
ATOM 682 C CA . ARG A 1 88 ? 4.169 -1.265 7.882 1.00 85.50 88 ARG A CA 1
ATOM 683 C C . ARG A 1 88 ? 3.573 -0.087 8.652 1.00 85.50 88 ARG A C 1
ATOM 685 O O . ARG A 1 88 ? 2.978 -0.306 9.702 1.00 85.50 88 ARG A O 1
ATOM 692 N N . TYR A 1 89 ? 3.723 1.139 8.152 1.00 85.94 89 TYR A N 1
ATOM 693 C CA . TYR A 1 89 ? 3.187 2.327 8.829 1.00 85.94 89 TYR A CA 1
ATOM 694 C C . TYR A 1 89 ? 1.670 2.408 8.688 1.00 85.94 89 TYR A C 1
ATOM 696 O O . TYR A 1 89 ? 0.954 2.451 9.683 1.00 85.94 89 TYR A O 1
ATOM 704 N N . VAL A 1 90 ? 1.174 2.377 7.453 1.00 84.75 90 VAL A N 1
ATOM 705 C CA . VAL A 1 90 ? -0.254 2.459 7.144 1.00 84.75 90 VAL A CA 1
ATOM 706 C C . VAL A 1 90 ? -1.000 1.310 7.806 1.00 84.75 90 VAL A C 1
ATOM 708 O O . VAL A 1 90 ? -1.992 1.558 8.473 1.00 84.75 90 VAL A O 1
ATOM 711 N N . GLY A 1 91 ? -0.508 0.073 7.711 1.00 85.31 91 GLY A N 1
ATOM 712 C CA . GLY A 1 91 ? -1.141 -1.079 8.351 1.00 85.31 91 GLY A CA 1
ATOM 713 C C . GLY A 1 91 ? -1.246 -0.931 9.869 1.00 85.31 91 GLY A C 1
ATOM 714 O O . GLY A 1 91 ? -2.287 -1.244 10.440 1.00 85.31 91 GLY A O 1
ATOM 715 N N . HIS A 1 92 ? -0.214 -0.385 10.519 1.00 86.06 92 HIS A N 1
ATOM 716 C CA . HIS A 1 92 ? -0.240 -0.128 11.957 1.00 86.06 92 HIS A CA 1
ATOM 717 C C . HIS A 1 92 ? -1.292 0.925 12.334 1.00 86.06 92 HIS A C 1
ATOM 719 O O . HIS A 1 92 ? -2.162 0.658 13.162 1.00 86.06 92 HIS A O 1
ATOM 725 N N . TYR A 1 93 ? -1.262 2.095 11.692 1.00 90.75 93 TYR A N 1
ATOM 726 C CA . TYR A 1 93 ? -2.171 3.193 12.032 1.00 90.75 93 TYR A CA 1
ATOM 727 C C . TYR A 1 93 ? -3.611 2.934 11.598 1.00 90.75 93 TYR A C 1
ATOM 729 O O . TYR A 1 93 ? -4.535 3.192 12.363 1.00 90.75 93 TYR A O 1
ATOM 737 N N . VAL A 1 94 ? -3.819 2.404 10.393 1.00 91.12 94 VAL A N 1
ATOM 738 C CA . VAL A 1 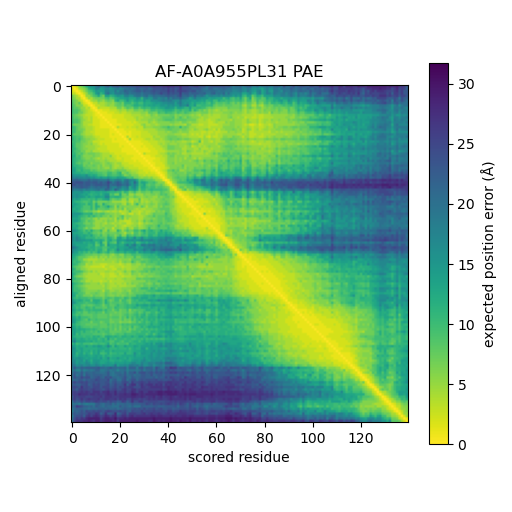94 ? -5.156 2.084 9.878 1.00 91.12 94 VAL A CA 1
ATOM 739 C C . VAL A 1 94 ? -5.765 0.941 10.677 1.00 91.12 94 VAL A C 1
ATOM 741 O O . VAL A 1 94 ? -6.934 1.026 11.035 1.00 91.12 94 VAL A O 1
ATOM 744 N N . GLY A 1 95 ? -4.983 -0.084 11.029 1.00 90.69 95 GLY A N 1
ATOM 745 C CA . GLY A 1 95 ? -5.444 -1.149 11.916 1.00 90.69 95 GLY A CA 1
ATOM 746 C C . GLY A 1 95 ? -5.912 -0.593 13.261 1.00 90.69 95 GLY A C 1
ATOM 747 O O . GLY A 1 95 ? -7.044 -0.846 13.667 1.00 90.69 95 GLY A O 1
ATOM 748 N N . MET A 1 96 ? -5.087 0.234 13.912 1.00 91.25 96 MET A N 1
ATOM 749 C CA . MET A 1 96 ? -5.463 0.905 15.163 1.00 91.25 96 MET A CA 1
ATOM 750 C C . MET A 1 96 ? -6.715 1.773 15.014 1.00 91.25 96 MET A C 1
ATOM 752 O O . MET A 1 96 ? -7.598 1.710 15.866 1.00 91.25 96 MET A O 1
ATOM 756 N N . ALA A 1 97 ? -6.819 2.550 13.936 1.00 95.00 97 ALA A N 1
ATOM 757 C CA . ALA A 1 97 ? -7.978 3.394 13.677 1.00 95.00 97 ALA A CA 1
ATOM 758 C C . ALA A 1 97 ? -9.252 2.560 13.492 1.00 95.00 97 ALA A C 1
ATOM 760 O O . ALA A 1 97 ? -10.260 2.849 14.130 1.00 95.00 97 ALA A O 1
ATOM 761 N N . ILE A 1 98 ? -9.207 1.496 12.685 1.00 94.88 98 ILE A N 1
ATOM 762 C CA . ILE A 1 98 ? -10.355 0.610 12.448 1.00 94.88 98 ILE A CA 1
ATOM 763 C C . ILE A 1 98 ? -10.784 -0.071 13.747 1.00 94.88 98 ILE A C 1
ATOM 765 O O . ILE A 1 98 ? -11.970 -0.058 14.064 1.00 94.88 98 ILE A O 1
ATOM 769 N N . PHE A 1 99 ? -9.849 -0.624 14.525 1.00 95.06 99 PHE A N 1
ATOM 770 C CA . PHE A 1 99 ? -10.186 -1.244 15.809 1.00 95.06 99 PHE A CA 1
ATOM 771 C C . PHE A 1 99 ? -10.726 -0.231 16.819 1.00 95.06 99 PHE A C 1
ATOM 773 O O . PHE A 1 99 ? -11.678 -0.543 17.532 1.00 95.06 99 PHE A O 1
ATOM 780 N N . GLY A 1 100 ? -10.177 0.985 16.856 1.00 95.62 100 GLY A N 1
ATOM 781 C CA . GLY A 1 100 ? -10.690 2.069 17.692 1.00 95.62 100 GLY A CA 1
ATOM 782 C C . GLY A 1 100 ? -12.120 2.455 17.316 1.00 95.62 100 GLY A C 1
ATOM 783 O O . GLY A 1 100 ? -12.997 2.498 18.176 1.00 95.62 100 GLY A O 1
ATOM 784 N N . ILE A 1 101 ? -12.381 2.659 16.025 1.00 96.62 101 ILE A N 1
ATOM 785 C CA . ILE A 1 101 ? -13.715 2.960 15.490 1.00 96.62 101 ILE A CA 1
ATOM 786 C C . ILE A 1 101 ? -14.682 1.818 15.815 1.00 96.62 101 ILE A C 1
ATOM 788 O O . ILE A 1 101 ? -15.748 2.069 16.369 1.00 96.62 101 ILE A O 1
ATOM 792 N N . LEU A 1 102 ? -14.304 0.567 15.542 1.00 96.75 102 LEU A N 1
ATOM 793 C CA . LEU A 1 102 ? -15.119 -0.614 15.835 1.00 96.75 102 LEU A CA 1
ATOM 794 C C . LEU A 1 102 ? -15.453 -0.711 17.329 1.00 96.75 102 LEU A C 1
ATOM 796 O O . LEU A 1 102 ? -16.595 -0.989 17.692 1.00 96.75 102 LEU A O 1
ATOM 800 N N . PHE A 1 103 ? -14.481 -0.441 18.202 1.00 94.69 103 PHE A N 1
ATOM 801 C CA . PHE A 1 103 ? -14.707 -0.408 19.641 1.00 94.69 103 PHE A CA 1
ATOM 802 C C . PHE A 1 103 ? -15.734 0.653 20.029 1.00 94.69 103 PHE A C 1
ATOM 804 O O . PHE A 1 103 ? -16.710 0.329 20.701 1.00 94.69 103 PHE A O 1
ATOM 811 N N . PHE A 1 104 ? -15.568 1.892 19.575 1.00 95.12 104 PHE A N 1
ATOM 812 C CA . PHE A 1 104 ? -16.457 2.988 19.959 1.00 95.12 104 PHE A CA 1
ATOM 813 C C . PHE A 1 104 ? -17.849 2.922 19.324 1.00 95.12 104 PHE A C 1
ATOM 815 O O . PHE A 1 104 ? -18.806 3.376 19.944 1.00 95.12 104 PHE A O 1
ATOM 822 N N . LEU A 1 105 ? -17.987 2.361 18.122 1.00 96.00 105 LEU A N 1
ATOM 823 C CA . LEU A 1 105 ? -19.273 2.271 17.422 1.00 96.00 105 LEU A CA 1
ATOM 824 C C . LEU A 1 105 ? -20.047 0.989 17.703 1.00 96.00 105 LEU A C 1
ATOM 826 O O . LEU A 1 105 ? -21.269 1.004 17.601 1.00 96.00 105 LEU A O 1
ATOM 830 N N . VAL A 1 106 ? -19.370 -0.114 18.022 1.00 94.44 106 VAL A N 1
ATOM 831 C CA . VAL A 1 106 ? -20.030 -1.414 18.203 1.00 94.44 106 VAL A CA 1
ATOM 832 C C . VAL A 1 106 ? -19.959 -1.852 19.657 1.00 94.44 106 VAL A C 1
ATOM 834 O O . VAL A 1 106 ? -20.987 -1.974 20.319 1.00 94.44 106 VAL A O 1
ATOM 837 N N . PHE A 1 107 ? -18.753 -2.053 20.184 1.00 91.75 107 PHE A N 1
ATOM 838 C CA . PHE A 1 107 ? -18.577 -2.656 21.508 1.00 91.75 107 PHE A CA 1
ATOM 839 C C . PHE A 1 107 ? -18.987 -1.722 22.652 1.00 91.75 107 PHE A C 1
ATOM 841 O O . PHE A 1 107 ? -19.652 -2.152 23.596 1.00 91.75 107 PHE A O 1
ATOM 848 N N . PHE A 1 108 ? -18.635 -0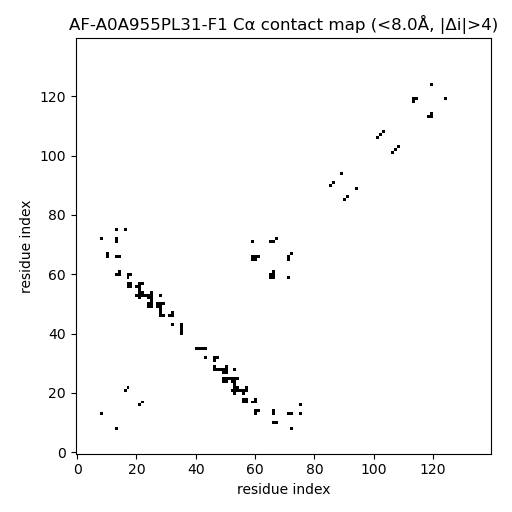.442 22.560 1.00 92.38 108 PHE A N 1
ATOM 849 C CA . PHE A 1 108 ? -18.963 0.568 23.559 1.00 92.38 108 PHE A CA 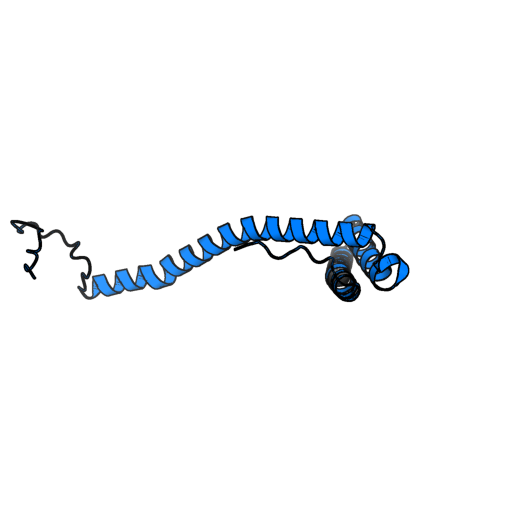1
ATOM 850 C C . PHE A 1 108 ? -20.479 0.767 23.732 1.00 92.38 108 PHE A C 1
ATOM 852 O O . PHE A 1 108 ? -20.956 0.604 24.859 1.00 92.38 108 PHE A O 1
ATOM 859 N N . PRO A 1 109 ? -21.275 1.051 22.678 1.00 91.00 109 PRO A N 1
ATOM 860 C CA . PRO A 1 109 ? -22.715 1.209 22.844 1.00 91.00 109 PRO A CA 1
ATOM 861 C C . PRO A 1 109 ? -23.384 -0.104 23.236 1.00 91.00 109 PRO A C 1
ATOM 863 O O . PRO A 1 109 ? -24.308 -0.075 24.039 1.00 91.00 10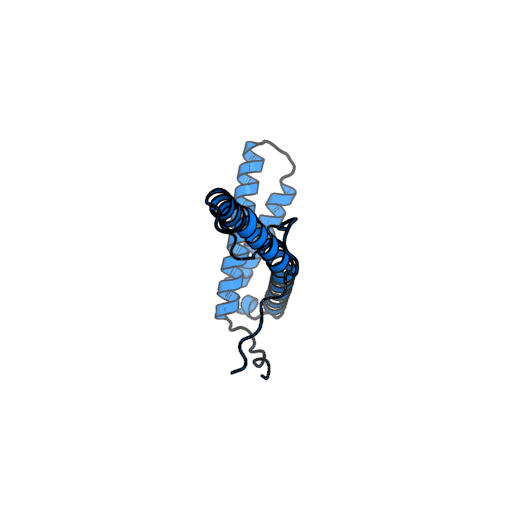9 PRO A O 1
ATOM 866 N N . PHE A 1 110 ? -22.899 -1.255 22.761 1.00 90.12 110 PHE A N 1
ATOM 867 C CA . PHE A 1 110 ? -23.428 -2.548 23.190 1.00 90.12 110 PHE A CA 1
ATOM 868 C C . PHE A 1 110 ? -23.273 -2.757 24.704 1.00 90.12 110 PHE A C 1
ATOM 870 O O . PHE A 1 110 ? -24.241 -3.089 25.387 1.00 90.12 110 PHE A O 1
ATOM 877 N N . GLY A 1 111 ? -22.086 -2.487 25.256 1.00 85.94 111 GLY A N 1
ATOM 878 C CA . GLY A 1 111 ? -21.849 -2.549 26.700 1.00 85.94 111 GLY A CA 1
ATOM 879 C C . GLY A 1 111 ? -22.663 -1.513 27.483 1.00 85.94 111 GLY A C 1
ATOM 880 O O . GLY A 1 111 ? -23.195 -1.820 28.551 1.00 85.94 111 GLY A O 1
ATOM 881 N N . PHE A 1 112 ? -22.810 -0.301 26.942 1.00 86.50 112 PHE A N 1
ATOM 882 C CA . PHE A 1 112 ? -23.626 0.753 27.546 1.00 86.50 112 PHE A CA 1
ATOM 883 C C . PHE A 1 112 ? -25.112 0.365 27.602 1.00 86.50 112 PHE A C 1
ATOM 885 O O . PHE A 1 112 ? -25.745 0.484 28.651 1.00 86.50 112 PHE A O 1
ATOM 892 N N . VAL A 1 113 ? -25.649 -0.173 26.506 1.00 89.81 113 VAL A N 1
ATOM 893 C CA . VAL A 1 113 ? -27.025 -0.673 26.407 1.00 89.81 113 VAL A CA 1
ATOM 894 C C . VAL A 1 113 ? -27.245 -1.858 27.345 1.00 89.81 113 VAL A C 1
ATOM 896 O O . VAL A 1 113 ? -28.190 -1.836 28.130 1.00 89.81 113 VAL A O 1
ATOM 899 N N . ALA A 1 114 ? -26.346 -2.846 27.354 1.00 86.06 114 ALA A N 1
ATOM 900 C CA . ALA A 1 114 ? -26.416 -3.976 28.282 1.00 86.06 114 ALA A CA 1
ATOM 901 C C . ALA A 1 114 ? -26.463 -3.509 29.749 1.00 86.06 114 ALA A C 1
ATOM 903 O O . ALA A 1 114 ? -27.271 -4.002 30.539 1.00 86.06 114 ALA A O 1
ATOM 904 N N . ARG A 1 115 ? -25.671 -2.486 30.099 1.00 82.94 115 ARG A N 1
ATOM 905 C CA . ARG A 1 115 ? -25.662 -1.892 31.441 1.00 82.94 115 ARG A CA 1
ATOM 906 C C . ARG A 1 115 ? -26.958 -1.150 31.775 1.00 82.94 115 ARG A C 1
ATOM 908 O O . ARG A 1 115 ? -27.387 -1.209 32.929 1.00 82.94 115 ARG A O 1
ATOM 915 N N . MET A 1 116 ? -27.588 -0.485 30.802 1.00 84.12 116 MET A N 1
ATOM 916 C CA . MET A 1 116 ? -28.912 0.133 30.977 1.00 84.12 116 MET A CA 1
ATOM 917 C C . MET A 1 116 ? -30.001 -0.914 31.241 1.00 84.12 116 MET A C 1
ATOM 919 O O . MET A 1 116 ? -30.847 -0.696 32.101 1.00 84.12 116 MET A O 1
ATOM 923 N N . PHE A 1 117 ? -29.930 -2.082 30.598 1.00 86.31 117 PHE A N 1
ATOM 924 C CA . PHE A 1 117 ? -30.837 -3.210 30.854 1.00 86.31 117 PHE A CA 1
ATOM 925 C C . PHE A 1 117 ? -30.502 -4.014 32.125 1.00 86.31 117 PHE A C 1
ATOM 927 O O . PHE A 1 117 ? -31.128 -5.034 32.397 1.00 86.31 117 PHE A O 1
ATOM 934 N N . GLY A 1 118 ? -29.533 -3.564 32.929 1.00 76.69 118 GLY A N 1
ATOM 935 C CA . GLY A 1 118 ? -29.167 -4.211 34.192 1.00 76.69 118 GLY A CA 1
ATOM 936 C C . GLY A 1 118 ? -28.314 -5.471 34.040 1.00 76.69 118 GLY A C 1
ATOM 937 O O . GLY A 1 118 ? -28.036 -6.128 35.042 1.00 76.69 118 GLY A O 1
ATOM 938 N N . PHE A 1 119 ? -27.856 -5.788 32.828 1.00 75.69 119 PHE A N 1
ATOM 939 C CA . PHE A 1 119 ? -26.937 -6.890 32.583 1.00 75.69 119 PHE A CA 1
ATOM 940 C C . PHE A 1 119 ? -25.528 -6.469 33.031 1.00 75.69 119 PHE A C 1
ATOM 942 O O . PHE A 1 119 ? -24.894 -5.613 32.411 1.00 75.69 119 PHE A O 1
ATOM 949 N N . ASP A 1 120 ? -25.049 -7.034 34.144 1.00 75.25 120 ASP A N 1
ATOM 950 C CA . ASP A 1 120 ? -23.694 -6.816 34.674 1.00 75.25 120 ASP A CA 1
ATOM 951 C C . ASP A 1 120 ? -22.858 -8.105 34.555 1.00 75.25 120 ASP A C 1
ATOM 953 O O . ASP A 1 120 ? -22.654 -8.801 35.549 1.00 75.25 120 ASP A O 1
ATOM 957 N N . PRO A 1 121 ? -22.380 -8.458 33.345 1.00 67.44 121 PRO A N 1
ATOM 958 C CA . PRO A 1 121 ? -21.651 -9.708 33.115 1.00 67.44 121 PRO A CA 1
ATOM 959 C C . PRO A 1 121 ? -20.286 -9.754 33.815 1.00 67.44 121 PRO A C 1
ATOM 961 O O . PRO A 1 121 ? -19.726 -10.828 34.000 1.00 67.44 121 PRO A O 1
ATOM 964 N N . LEU A 1 122 ? -19.739 -8.597 34.193 1.00 67.81 122 LEU A N 1
ATOM 965 C CA . LEU A 1 122 ? -18.445 -8.482 34.864 1.00 67.81 122 LEU A CA 1
ATOM 966 C C . LEU A 1 122 ? -18.583 -8.301 36.387 1.00 67.81 122 LEU A C 1
ATOM 968 O O . LEU A 1 122 ? -17.565 -8.202 37.068 1.00 67.81 122 LEU A O 1
ATOM 972 N N . GLY A 1 123 ? -19.809 -8.228 36.925 1.00 67.62 123 GLY A N 1
ATOM 973 C CA . GLY A 1 123 ? -20.057 -8.050 38.361 1.00 67.62 123 GLY A CA 1
ATOM 974 C C . GLY A 1 123 ? -19.397 -6.797 38.950 1.00 67.62 123 GLY A C 1
ATOM 975 O O . GLY A 1 123 ? -19.021 -6.784 40.119 1.00 67.62 123 GLY A O 1
ATOM 976 N N . VAL A 1 124 ? -19.199 -5.748 38.141 1.00 67.38 124 VAL A N 1
ATOM 977 C CA . VAL A 1 124 ? -18.404 -4.563 38.531 1.00 67.38 124 VAL A CA 1
ATOM 978 C C . VAL A 1 124 ? -19.196 -3.634 39.453 1.00 67.38 124 VAL A C 1
ATOM 980 O O . VAL A 1 124 ? -18.631 -2.710 40.046 1.00 67.38 124 VAL A O 1
ATOM 983 N N . ARG A 1 125 ? -20.516 -3.820 39.586 1.00 67.88 125 ARG A N 1
ATOM 984 C CA . ARG A 1 125 ? -21.306 -3.099 40.590 1.00 67.88 125 ARG A CA 1
ATOM 985 C C . ARG A 1 125 ? -20.761 -3.396 41.988 1.00 67.88 125 ARG A C 1
ATOM 987 O O . ARG A 1 125 ? -20.902 -4.490 42.520 1.00 67.88 125 ARG A O 1
ATOM 994 N N . ARG A 1 126 ? -20.157 -2.376 42.607 1.00 64.06 126 ARG A N 1
ATOM 995 C CA . ARG A 1 126 ? -19.744 -2.429 44.011 1.00 64.06 126 ARG A CA 1
ATOM 996 C C . ARG A 1 126 ? -20.977 -2.398 44.906 1.00 64.06 126 ARG A C 1
ATOM 998 O O . ARG A 1 126 ? -21.577 -1.342 45.107 1.00 64.06 126 ARG A O 1
ATOM 1005 N N . TYR A 1 127 ? -21.339 -3.549 45.455 1.00 68.44 127 TYR A N 1
ATOM 1006 C CA . TYR A 1 127 ? -22.337 -3.643 46.507 1.00 68.44 127 TYR A CA 1
ATOM 1007 C C . TYR A 1 127 ? -21.716 -3.163 47.818 1.00 68.44 127 TYR A C 1
ATOM 1009 O O . TYR A 1 127 ? -20.835 -3.800 48.390 1.00 68.44 127 TYR A O 1
ATOM 1017 N N . ARG A 1 128 ? -22.179 -2.011 48.309 1.00 61.16 128 ARG A N 1
ATOM 1018 C CA . ARG A 1 128 ? -21.675 -1.391 49.547 1.00 61.16 128 ARG A CA 1
ATOM 1019 C C . ARG A 1 128 ? -21.944 -2.238 50.808 1.00 61.16 128 ARG A C 1
ATOM 1021 O O . ARG A 1 128 ? -21.395 -1.933 51.856 1.00 61.16 128 ARG A O 1
ATOM 1028 N N . GLN A 1 129 ? -22.772 -3.278 50.692 1.00 66.25 129 GLN A N 1
ATOM 1029 C CA . GLN A 1 129 ? -23.145 -4.211 51.761 1.00 66.25 129 GLN A CA 1
ATOM 1030 C C . GLN A 1 129 ? -22.567 -5.629 51.578 1.00 66.25 129 GLN A C 1
ATOM 1032 O O . GLN A 1 129 ? -22.938 -6.525 52.326 1.00 66.25 129 GLN A O 1
ATOM 1037 N N . ALA A 1 130 ? -21.690 -5.868 50.596 1.00 67.75 130 ALA A N 1
ATOM 1038 C CA . ALA A 1 130 ? -21.092 -7.191 50.412 1.00 67.75 130 ALA A CA 1
ATOM 1039 C C . ALA A 1 130 ? -19.936 -7.425 51.401 1.00 67.75 130 ALA A C 1
ATOM 1041 O O . ALA A 1 130 ? -18.976 -6.655 51.415 1.00 67.75 130 ALA A O 1
ATOM 1042 N N . GLU A 1 131 ? -20.009 -8.506 52.186 1.00 69.06 131 GLU A N 1
ATOM 1043 C CA . GLU A 1 131 ? -18.937 -8.935 53.104 1.00 69.06 131 GLU A CA 1
ATOM 1044 C C . GLU A 1 131 ? -17.673 -9.398 52.358 1.00 69.06 131 GLU A C 1
ATOM 1046 O O . GLU A 1 131 ? -16.559 -9.251 52.858 1.00 69.06 131 GLU A O 1
ATOM 1051 N N . SER A 1 132 ? -17.824 -9.930 51.141 1.00 71.19 132 SER A N 1
ATOM 1052 C CA . SER A 1 132 ? -16.721 -10.361 50.280 1.00 71.19 132 SER A CA 1
ATOM 1053 C C . SER A 1 132 ? -17.157 -10.405 48.812 1.00 71.19 132 SER A C 1
ATOM 1055 O O . SER A 1 132 ? -18.268 -10.826 48.502 1.00 71.19 132 SER A O 1
ATOM 1057 N N . TYR A 1 133 ? -16.266 -9.998 47.900 1.00 75.38 133 TYR A N 1
ATOM 1058 C CA . TYR A 1 133 ? -16.449 -10.112 46.441 1.00 75.38 133 TYR A CA 1
ATOM 1059 C C . TYR A 1 133 ? -15.902 -11.435 45.876 1.00 75.38 133 TYR A C 1
ATOM 1061 O O . TYR A 1 133 ? -15.864 -11.631 44.662 1.00 75.38 133 TYR A O 1
ATOM 1069 N N . TRP A 1 134 ? -15.410 -12.331 46.736 1.00 80.62 134 TRP A N 1
ATOM 1070 C CA . TRP A 1 134 ? -14.802 -13.586 46.311 1.00 80.62 134 TRP A CA 1
ATOM 1071 C C . TRP A 1 134 ? -15.879 -14.619 45.984 1.00 80.62 134 TRP A C 1
ATOM 1073 O O . TRP A 1 134 ? -16.615 -15.050 46.870 1.00 80.62 134 TRP A O 1
ATOM 1083 N N . HIS A 1 135 ? -15.959 -15.042 44.721 1.00 74.44 135 HIS A N 1
ATOM 1084 C CA . HIS A 1 135 ? -16.797 -16.178 44.351 1.00 74.44 135 HIS A CA 1
ATOM 1085 C C . HIS A 1 135 ? -16.114 -17.482 44.797 1.00 74.44 135 HIS A C 1
ATOM 1087 O O . HIS A 1 135 ? -14.974 -17.737 44.388 1.00 74.44 135 HIS A O 1
ATOM 1093 N N . PRO A 1 136 ? -16.764 -18.310 45.638 1.00 75.38 136 PRO A N 1
ATOM 1094 C CA . PRO A 1 136 ? -16.201 -19.584 46.050 1.00 75.38 136 PRO A CA 1
ATOM 1095 C C . PRO A 1 136 ? -16.032 -20.479 44.824 1.00 75.38 136 PRO A C 1
ATOM 1097 O O . PRO A 1 136 ? -16.956 -20.677 44.040 1.00 75.38 136 PRO A O 1
ATOM 1100 N N . ARG A 1 137 ? -14.814 -20.989 44.638 1.00 76.88 137 ARG A N 1
ATOM 1101 C CA . ARG A 1 137 ? -14.505 -21.935 43.569 1.00 76.88 137 ARG A CA 1
ATOM 1102 C C . ARG A 1 137 ? -15.022 -23.303 44.002 1.00 76.88 137 ARG A C 1
ATOM 1104 O O . ARG A 1 137 ? -14.578 -23.810 45.034 1.00 76.88 137 ARG A O 1
ATOM 1111 N N . GLU A 1 138 ? -15.938 -23.886 43.238 1.00 74.25 138 GLU A N 1
ATOM 1112 C CA . GLU A 1 138 ? -16.292 -25.293 43.419 1.00 74.25 138 GLU A CA 1
ATOM 1113 C C . GLU A 1 138 ? -15.029 -26.134 43.195 1.00 74.25 138 GLU A C 1
ATOM 1115 O O . GLU A 1 138 ? -14.310 -25.962 42.206 1.00 74.25 138 GLU A O 1
ATOM 1120 N N . ARG A 1 139 ? -14.694 -26.974 44.179 1.00 68.31 139 ARG A N 1
ATOM 1121 C CA . ARG A 1 139 ? -13.618 -27.953 44.036 1.00 68.31 139 ARG A CA 1
ATOM 1122 C C . ARG A 1 139 ? -14.145 -29.057 43.123 1.00 68.31 139 ARG A C 1
ATOM 1124 O O . ARG A 1 139 ? -15.100 -29.726 43.504 1.00 68.31 139 ARG A O 1
ATOM 1131 N N . ALA A 1 140 ? -13.552 -29.163 41.935 1.00 62.00 140 ALA A N 1
ATOM 1132 C CA . ALA A 1 140 ? -13.742 -30.288 41.024 1.00 62.00 140 ALA A CA 1
ATOM 1133 C C . ALA A 1 140 ? -13.167 -31.580 41.617 1.00 62.00 140 ALA A C 1
ATOM 1135 O O . ALA A 1 140 ? -12.153 -31.480 42.353 1.00 62.00 140 ALA A O 1
#

Mean predicted aligned error: 12.06 Å